Protein AF-A0A524MJZ7-F1 (afdb_monomer_lite)

Foldseek 3Di:
DDDDDDDDDDDDPDDDDDDDDPVVVVVVVVVVVVVVVVVVVVVVVVVVVVVVVVVVVVVVVVVVVVVVVVVVLLVQFCALVQDPVQAQPKAWAAQPVDVVRIDIDGRGQKDKAQAAQQDPVVRDRPGHIDIDGDHDDQPDNDHDWDFPDDDPDPPDDGHTPDPPSDDPPDDDTDDDDD

Structure (mmCIF, N/CA/C/O backbone):
data_AF-A0A524MJZ7-F1
#
_entry.id   AF-A0A524MJZ7-F1
#
loop_
_atom_site.group_PDB
_atom_site.id
_atom_site.type_symbol
_atom_site.label_atom_id
_atom_site.label_alt_id
_atom_site.label_comp_id
_atom_site.label_asym_id
_atom_site.label_entity_id
_atom_site.label_seq_id
_atom_site.pdbx_PDB_ins_code
_atom_site.Cartn_x
_atom_site.Cartn_y
_atom_site.Cartn_z
_atom_site.occupancy
_atom_site.B_iso_or_equiv
_atom_site.auth_seq_id
_atom_site.auth_comp_id
_atom_site.auth_asym_id
_atom_site.auth_atom_id
_atom_site.pdbx_PDB_model_num
ATOM 1 N N . MET A 1 1 ? -96.625 -24.015 76.157 1.00 43.28 1 MET A N 1
ATOM 2 C CA . MET A 1 1 ? -95.357 -24.721 75.877 1.00 43.28 1 MET A CA 1
ATOM 3 C C . MET A 1 1 ? -94.763 -24.048 74.651 1.00 43.28 1 MET A C 1
ATOM 5 O O . MET A 1 1 ? -95.317 -24.187 73.576 1.00 43.28 1 MET A O 1
ATOM 9 N N . ASP A 1 2 ? -93.971 -23.000 74.844 1.00 47.78 2 ASP A N 1
ATOM 10 C CA . ASP A 1 2 ? -92.524 -23.078 75.115 1.00 47.78 2 ASP A CA 1
ATOM 11 C C . ASP A 1 2 ? -91.737 -23.448 73.842 1.00 47.78 2 ASP A C 1
ATOM 13 O O . ASP A 1 2 ? -91.741 -24.605 73.430 1.00 47.78 2 ASP A O 1
ATOM 17 N N . LYS A 1 3 ? -91.114 -22.456 73.188 1.00 46.16 3 LYS A N 1
ATOM 18 C CA . LYS A 1 3 ? -89.655 -22.221 73.223 1.00 46.16 3 LYS A CA 1
ATOM 19 C C . LYS A 1 3 ? -89.251 -21.123 72.235 1.00 46.16 3 LYS A C 1
ATOM 21 O O . LYS A 1 3 ? -89.268 -21.292 71.020 1.00 46.16 3 LYS A O 1
ATOM 26 N N . THR A 1 4 ? -88.840 -19.996 72.802 1.00 58.41 4 THR A N 1
ATOM 27 C CA . THR A 1 4 ? -87.949 -18.996 72.207 1.00 58.41 4 THR A CA 1
ATOM 28 C C . THR A 1 4 ? -86.598 -19.627 71.867 1.00 58.41 4 THR A C 1
ATOM 30 O O . THR A 1 4 ? -85.962 -20.189 72.754 1.00 58.41 4 THR A O 1
ATOM 33 N N . ASN A 1 5 ? -86.124 -19.479 70.628 1.00 57.47 5 ASN A N 1
ATOM 34 C CA . ASN A 1 5 ? -84.718 -19.702 70.284 1.00 57.47 5 ASN A CA 1
ATOM 35 C C . ASN A 1 5 ? -84.152 -18.449 69.610 1.00 57.47 5 ASN A C 1
ATOM 37 O O . ASN A 1 5 ? -84.301 -18.209 68.414 1.00 57.47 5 ASN A O 1
ATOM 41 N N . THR A 1 6 ? -83.521 -17.636 70.446 1.00 60.62 6 THR A N 1
ATOM 42 C CA . THR A 1 6 ? -82.678 -16.494 70.118 1.00 60.62 6 THR A CA 1
ATOM 43 C C . THR A 1 6 ? -81.421 -16.979 69.394 1.00 60.62 6 THR A C 1
ATOM 45 O O . THR A 1 6 ? -80.529 -17.570 70.000 1.00 60.62 6 THR A O 1
ATOM 48 N N . MET A 1 7 ? -81.323 -16.720 68.089 1.00 57.34 7 MET A N 1
ATOM 49 C CA . MET A 1 7 ? -80.076 -16.908 67.347 1.00 57.34 7 MET A CA 1
ATOM 50 C C . MET A 1 7 ? -79.108 -15.768 67.685 1.00 57.34 7 MET A C 1
ATOM 52 O O . MET A 1 7 ? -79.326 -14.612 67.329 1.00 57.34 7 MET A O 1
ATOM 56 N N . MET A 1 8 ? -78.034 -16.096 68.399 1.00 62.12 8 MET A N 1
ATOM 57 C CA . MET A 1 8 ? -76.953 -15.175 68.740 1.00 62.12 8 MET A CA 1
ATOM 58 C C . MET A 1 8 ? -76.048 -14.988 67.511 1.00 62.12 8 MET A C 1
ATOM 60 O O . MET A 1 8 ? -75.307 -15.890 67.124 1.00 62.12 8 MET A O 1
ATOM 64 N N . ALA A 1 9 ? -76.128 -13.822 66.867 1.00 62.47 9 ALA A N 1
ATOM 65 C CA . ALA A 1 9 ? -75.295 -13.479 65.717 1.00 62.47 9 ALA A CA 1
ATOM 66 C C . ALA A 1 9 ? -73.824 -13.299 66.139 1.00 62.47 9 ALA A C 1
ATOM 68 O O . ALA A 1 9 ? -73.469 -12.357 66.853 1.00 62.47 9 ALA A O 1
ATOM 69 N N . LYS A 1 10 ? -72.949 -14.197 65.676 1.00 64.75 10 LYS A N 1
ATOM 70 C CA . LYS A 1 10 ? -71.494 -14.116 65.857 1.00 64.75 10 LYS A CA 1
ATOM 71 C C . LYS A 1 10 ? -70.937 -12.976 64.990 1.00 64.75 10 LYS A C 1
ATOM 73 O O . LYS A 1 10 ? -70.779 -13.133 63.784 1.00 64.75 10 LYS A O 1
ATOM 78 N N . ARG A 1 11 ? -70.650 -11.816 65.591 1.00 65.06 11 ARG A N 1
ATOM 79 C CA . ARG A 1 11 ? -69.932 -10.713 64.922 1.00 65.06 11 ARG A CA 1
ATOM 80 C C . ARG A 1 11 ? -68.472 -11.118 64.712 1.00 65.06 11 ARG A C 1
ATOM 82 O O . ARG A 1 11 ? -67.739 -11.276 65.684 1.00 65.06 11 ARG A O 1
ATOM 89 N N . ASN A 1 12 ? -68.049 -11.257 63.457 1.00 67.81 12 ASN A N 1
ATOM 90 C CA . ASN A 1 12 ? -66.626 -11.298 63.118 1.00 67.81 12 ASN A CA 1
ATOM 91 C C . ASN A 1 12 ? -65.997 -9.943 63.488 1.00 67.81 12 ASN A C 1
ATOM 93 O O . ASN A 1 12 ? -66.544 -8.908 63.092 1.00 67.81 12 ASN A O 1
ATOM 97 N N . PRO A 1 13 ? -64.876 -9.902 64.229 1.00 64.69 13 PRO A N 1
ATOM 98 C CA . PRO A 1 13 ? -64.152 -8.657 64.415 1.00 64.69 13 PRO A CA 1
ATOM 99 C C . PRO A 1 13 ? -63.622 -8.202 63.051 1.00 64.69 13 PRO A C 1
ATOM 101 O O . PRO A 1 13 ? -62.929 -8.946 62.358 1.00 64.69 13 PRO A O 1
ATOM 104 N N . LEU A 1 14 ? -63.985 -6.984 62.651 1.00 67.25 14 LEU A N 1
ATOM 105 C CA . LEU A 1 14 ? -63.385 -6.315 61.504 1.00 67.25 14 LEU A CA 1
ATOM 106 C C . LEU A 1 14 ? -61.890 -6.158 61.800 1.00 67.25 14 LEU A C 1
ATOM 108 O O . LEU A 1 14 ? -61.516 -5.474 62.754 1.00 67.25 14 LEU A O 1
ATOM 112 N N . SER A 1 15 ? -61.051 -6.829 61.012 1.00 69.56 15 SER A N 1
ATOM 113 C CA . SER A 1 15 ? -59.600 -6.662 61.055 1.00 69.56 15 SER A CA 1
ATOM 114 C C . SER A 1 15 ? -59.268 -5.176 60.891 1.00 69.56 15 SER A C 1
ATOM 116 O O . SER A 1 15 ? -59.622 -4.565 59.881 1.00 69.56 15 SER A O 1
ATOM 118 N N . ARG A 1 16 ? -58.632 -4.566 61.900 1.00 66.44 16 ARG A N 1
ATOM 119 C CA . ARG A 1 16 ? -58.057 -3.225 61.761 1.00 66.44 16 ARG A CA 1
ATOM 120 C C . ARG A 1 16 ? -56.873 -3.341 60.809 1.00 66.44 16 ARG A C 1
ATOM 122 O O . ARG A 1 16 ? -55.866 -3.946 61.161 1.00 66.44 16 ARG A O 1
ATOM 129 N N . SER A 1 17 ? -56.989 -2.743 59.629 1.00 70.69 17 SER A N 1
ATOM 130 C CA . SER A 1 17 ? -55.848 -2.579 58.734 1.00 70.69 17 SER A CA 1
ATOM 131 C C . SER A 1 17 ? -54.844 -1.644 59.407 1.00 70.69 17 SER A C 1
ATOM 133 O O . SER A 1 17 ? -55.129 -0.461 59.593 1.00 70.69 17 SER A O 1
ATOM 135 N N . ALA A 1 18 ? -53.690 -2.169 59.812 1.00 72.50 18 ALA A N 1
ATOM 136 C CA . ALA A 1 18 ? -52.547 -1.335 60.153 1.00 72.50 18 ALA A CA 1
ATOM 137 C C . ALA A 1 18 ? -51.999 -0.757 58.839 1.00 72.50 18 ALA A C 1
ATOM 139 O O . ALA A 1 18 ? -51.665 -1.508 57.926 1.00 72.50 18 ALA A O 1
ATOM 140 N N . GLY A 1 19 ? -52.008 0.570 58.701 1.00 76.12 19 GLY A N 1
ATOM 141 C CA . GLY A 1 19 ? -51.330 1.249 57.597 1.00 76.12 19 GLY A CA 1
ATOM 142 C C . GLY A 1 19 ? -49.814 1.240 57.804 1.00 76.12 19 GLY A C 1
ATOM 143 O O . GLY A 1 19 ? -49.347 1.074 58.929 1.00 76.12 19 GLY A O 1
ATOM 144 N N . PHE A 1 20 ? -49.055 1.436 56.728 1.00 78.69 20 PHE A N 1
ATOM 145 C CA . PHE A 1 20 ? -47.602 1.594 56.806 1.00 78.69 20 PHE A CA 1
ATOM 146 C C . PHE A 1 20 ? -47.228 2.944 57.418 1.00 78.69 20 PHE A C 1
ATOM 148 O O . PHE A 1 20 ? -47.887 3.960 57.170 1.00 78.69 20 PHE A O 1
ATOM 155 N N . SER A 1 21 ? -46.151 2.965 58.201 1.00 87.81 21 SER A N 1
ATOM 156 C CA . SER A 1 21 ? -45.590 4.215 58.710 1.00 87.81 21 SER A CA 1
ATOM 157 C C . SER A 1 21 ? -44.916 5.006 57.580 1.00 87.81 21 SER A C 1
ATOM 159 O O . SER A 1 21 ? -44.337 4.426 56.662 1.00 87.81 21 SER A O 1
ATOM 161 N N . LEU A 1 22 ? -44.932 6.343 57.654 1.00 89.88 22 LEU A N 1
ATOM 162 C CA . LEU A 1 22 ? -44.266 7.214 56.672 1.00 89.88 22 LEU A CA 1
ATOM 163 C C . LEU A 1 22 ? -42.773 6.867 56.534 1.00 89.88 22 LEU A C 1
ATOM 165 O O . LEU A 1 22 ? -42.235 6.882 55.429 1.00 89.88 22 LEU A O 1
ATOM 169 N N . ILE A 1 23 ? -42.128 6.468 57.636 1.00 91.81 23 ILE A N 1
ATOM 170 C CA . ILE A 1 23 ? -40.724 6.039 57.633 1.00 91.81 23 ILE A CA 1
ATOM 171 C C . ILE A 1 23 ? -40.501 4.736 56.853 1.00 91.81 23 ILE A C 1
ATOM 173 O O . ILE A 1 23 ? -39.503 4.628 56.147 1.00 91.81 23 ILE A O 1
ATOM 177 N N . GLU A 1 24 ? -41.426 3.770 56.913 1.00 91.12 24 GLU A N 1
ATOM 178 C CA . GLU A 1 24 ? -41.311 2.519 56.149 1.00 91.12 24 GLU A CA 1
ATOM 179 C C . GLU A 1 24 ? -41.382 2.787 54.647 1.00 91.12 24 GLU A C 1
ATOM 181 O O . GLU A 1 24 ? -40.597 2.221 53.886 1.00 91.12 24 GLU A O 1
ATOM 186 N N . LEU A 1 25 ? -42.258 3.703 54.216 1.00 91.19 25 LEU A N 1
ATOM 187 C CA . LEU A 1 25 ? -42.313 4.112 52.813 1.00 91.19 25 LEU A CA 1
ATOM 188 C C . LEU A 1 25 ? -41.048 4.849 52.372 1.00 91.19 25 LEU A C 1
ATOM 190 O O . LEU A 1 25 ? -40.541 4.575 51.286 1.00 91.19 25 LEU A O 1
ATOM 194 N N . MET A 1 26 ? -40.509 5.748 53.200 1.00 92.88 26 MET A N 1
ATOM 195 C CA . MET A 1 26 ? -39.268 6.454 52.863 1.00 92.88 26 MET A CA 1
ATOM 196 C C . MET A 1 26 ? -38.091 5.483 52.713 1.00 92.88 26 MET A C 1
ATOM 198 O O . MET A 1 26 ? -37.352 5.571 51.733 1.00 92.88 26 MET A O 1
ATOM 202 N N . VAL A 1 27 ? -37.949 4.521 53.630 1.00 95.00 27 VAL A N 1
ATOM 203 C CA . VAL A 1 27 ? -36.895 3.497 53.555 1.00 95.00 27 VAL A CA 1
ATOM 204 C C . VAL A 1 27 ? -37.096 2.591 52.335 1.00 95.00 27 VAL A C 1
ATOM 206 O O . VAL A 1 27 ? -36.137 2.335 51.609 1.00 95.00 27 VAL A O 1
ATOM 209 N N . GLY A 1 28 ? -38.332 2.167 52.048 1.00 95.19 28 GLY A N 1
ATOM 210 C CA . GLY A 1 28 ? -38.646 1.336 50.882 1.00 95.19 28 GLY A CA 1
ATOM 211 C C . GLY A 1 28 ? -38.307 2.010 49.548 1.00 95.19 28 GLY A C 1
ATOM 212 O O . GLY A 1 28 ? -37.686 1.390 48.684 1.00 95.19 28 GLY A O 1
ATOM 213 N N . VAL A 1 29 ? -38.642 3.296 49.395 1.00 95.06 29 VAL A N 1
ATOM 214 C CA . VAL A 1 29 ? -38.321 4.071 48.184 1.00 95.06 29 VAL A CA 1
ATOM 215 C C . VAL A 1 29 ? -36.812 4.264 48.031 1.00 95.06 29 VAL A C 1
ATOM 217 O O . VAL A 1 29 ? -36.290 4.090 46.932 1.00 95.06 29 VAL A O 1
ATOM 220 N N . ILE A 1 30 ? -36.091 4.565 49.116 1.00 96.81 30 ILE A N 1
ATOM 221 C CA . ILE A 1 30 ? -34.630 4.723 49.072 1.00 96.81 30 ILE A CA 1
ATOM 222 C C . ILE A 1 30 ? -33.959 3.421 48.620 1.00 96.81 30 ILE A C 1
ATOM 224 O O . ILE A 1 30 ? -33.117 3.450 47.723 1.00 96.81 30 ILE A O 1
ATOM 228 N N . ILE A 1 31 ? -34.357 2.276 49.185 1.00 96.31 31 ILE A N 1
ATOM 229 C CA . ILE A 1 31 ? -33.801 0.971 48.800 1.00 96.31 31 ILE A CA 1
ATOM 230 C C . ILE A 1 31 ? -34.120 0.658 47.331 1.00 96.31 31 ILE A C 1
ATOM 232 O O . ILE A 1 31 ? -33.238 0.203 46.603 1.00 96.31 31 ILE A O 1
ATOM 236 N N . ALA A 1 32 ? -35.340 0.951 46.865 1.00 96.56 32 ALA A N 1
ATOM 237 C CA . ALA A 1 32 ? -35.722 0.753 45.467 1.00 96.56 32 ALA A CA 1
ATOM 238 C C . ALA A 1 32 ? -34.891 1.619 44.501 1.00 96.56 32 ALA A C 1
ATOM 240 O O . ALA A 1 32 ? -34.427 1.123 43.473 1.00 96.56 32 ALA A O 1
ATOM 241 N N . ILE A 1 33 ? -34.646 2.890 44.844 1.00 96.31 33 ILE A N 1
ATOM 242 C CA . ILE A 1 33 ? -33.823 3.796 44.031 1.00 96.31 33 ILE A CA 1
ATOM 243 C C . ILE A 1 33 ? -32.374 3.306 43.989 1.00 96.31 33 ILE A C 1
ATOM 245 O O . ILE A 1 33 ? -31.813 3.190 42.899 1.00 96.31 33 ILE A O 1
ATOM 249 N N . ILE A 1 34 ? -31.786 2.949 45.136 1.00 97.31 34 ILE A N 1
ATOM 250 C CA . ILE A 1 34 ? -30.422 2.401 45.191 1.00 97.31 34 ILE A CA 1
ATOM 251 C C . ILE A 1 34 ? -30.327 1.132 44.335 1.00 97.31 34 ILE A C 1
ATOM 253 O O . ILE A 1 34 ? -29.412 1.014 43.522 1.00 97.31 34 ILE A O 1
ATOM 257 N N . GLY A 1 35 ? -31.301 0.225 44.450 1.00 97.50 35 GLY A N 1
ATOM 258 C CA . GLY A 1 35 ? -31.368 -0.986 43.633 1.00 97.50 35 GLY A CA 1
ATOM 259 C C . GLY A 1 35 ? -31.404 -0.683 42.134 1.00 97.50 35 GLY A C 1
ATOM 260 O O . GLY A 1 35 ? -30.629 -1.259 41.372 1.00 97.50 35 GLY A O 1
ATOM 261 N N . SER A 1 36 ? -32.240 0.270 41.709 1.00 96.06 36 SER A N 1
ATOM 262 C CA . SER A 1 36 ? -32.316 0.674 40.299 1.00 96.06 36 SER A CA 1
ATOM 263 C C . SER A 1 36 ? -30.996 1.255 39.780 1.00 96.06 36 SER A C 1
ATOM 265 O O . SER A 1 36 ? -30.559 0.892 38.689 1.00 96.06 36 SER A O 1
ATOM 267 N N . ILE A 1 37 ? -30.312 2.085 40.577 1.00 96.94 37 ILE A N 1
ATOM 268 C CA . ILE A 1 37 ? -29.021 2.682 40.211 1.00 96.94 37 ILE A CA 1
ATOM 269 C C . ILE A 1 37 ? -27.974 1.591 40.002 1.00 96.94 37 ILE A C 1
ATOM 271 O O . ILE A 1 37 ? -27.275 1.610 38.992 1.00 96.94 37 ILE A O 1
ATOM 275 N N . VAL A 1 38 ? -27.884 0.625 40.919 1.00 97.44 38 VAL A N 1
ATOM 276 C CA . VAL A 1 38 ? -26.922 -0.481 40.808 1.00 97.44 38 VAL A CA 1
ATOM 277 C C . VAL A 1 38 ? -27.171 -1.296 39.535 1.00 97.44 38 VAL A C 1
ATOM 279 O O . VAL A 1 38 ? -26.223 -1.605 38.814 1.00 97.44 38 VAL A O 1
ATOM 282 N N . ILE A 1 39 ? -28.432 -1.586 39.199 1.00 96.50 39 ILE A N 1
ATOM 283 C CA . ILE A 1 39 ? -28.779 -2.300 37.959 1.00 96.50 39 ILE A CA 1
ATOM 284 C C . ILE A 1 39 ? -28.341 -1.499 36.725 1.00 96.50 39 ILE A C 1
ATOM 286 O O . ILE A 1 39 ? -27.685 -2.048 35.837 1.00 96.50 39 ILE A O 1
ATOM 290 N N . PHE A 1 40 ? -28.650 -0.200 36.671 1.00 96.88 40 PHE A N 1
ATOM 291 C CA . PHE A 1 40 ? -28.251 0.650 35.545 1.00 96.88 40 PHE A CA 1
ATOM 292 C C . PHE A 1 40 ? -26.734 0.805 35.423 1.00 96.88 40 PHE A C 1
ATOM 294 O O . PHE A 1 40 ? -26.227 0.868 34.305 1.00 96.88 40 PHE A O 1
ATOM 301 N N . GLN A 1 41 ? -25.997 0.817 36.535 1.00 95.56 41 GLN A N 1
ATOM 302 C CA . GLN A 1 41 ? -24.533 0.829 36.508 1.00 95.56 41 GLN A CA 1
ATOM 303 C C . GLN A 1 41 ? -23.975 -0.440 35.862 1.00 95.56 41 GLN A C 1
ATOM 305 O O . GLN A 1 41 ? -23.136 -0.347 34.969 1.00 95.56 41 GLN A O 1
ATOM 310 N N . VAL A 1 42 ? -24.466 -1.617 36.259 1.00 96.88 42 VAL A N 1
ATOM 311 C CA . VAL A 1 42 ? -24.036 -2.890 35.657 1.00 96.88 42 VAL A CA 1
ATOM 312 C C . VAL A 1 42 ? -24.377 -2.928 34.168 1.00 96.88 42 VAL A C 1
ATOM 314 O O . VAL A 1 42 ? -23.537 -3.325 33.361 1.00 96.88 42 VAL A O 1
ATOM 317 N N . PHE A 1 43 ? -25.568 -2.461 33.785 1.00 97.06 43 PHE A N 1
ATOM 318 C CA . PHE A 1 43 ? -25.962 -2.374 32.379 1.00 97.06 43 PHE A CA 1
ATOM 319 C C . PHE A 1 43 ? -25.051 -1.431 31.581 1.00 97.06 43 PHE A C 1
ATOM 321 O O . PHE A 1 43 ? -24.568 -1.805 30.515 1.00 97.06 43 PHE A O 1
ATOM 328 N N . ALA A 1 44 ? -24.751 -0.243 32.113 1.00 96.94 44 ALA A N 1
ATOM 329 C CA . ALA A 1 44 ? -23.858 0.716 31.468 1.00 96.94 44 ALA A CA 1
ATOM 330 C C . ALA A 1 44 ? -22.439 0.153 31.287 1.00 96.94 44 ALA A C 1
ATOM 332 O O . ALA A 1 44 ? -21.830 0.330 30.233 1.00 96.94 44 ALA A O 1
ATOM 333 N N . VAL A 1 45 ? -21.925 -0.565 32.290 1.00 97.00 45 VAL A N 1
ATOM 334 C CA . VAL A 1 45 ? -20.627 -1.247 32.213 1.00 97.00 45 VAL A CA 1
ATOM 335 C C . VAL A 1 45 ? -20.653 -2.361 31.162 1.00 97.00 45 VAL A C 1
ATOM 337 O O . VAL A 1 45 ? -19.740 -2.443 30.342 1.00 97.00 45 VAL A O 1
ATOM 340 N N . SER A 1 46 ? -21.709 -3.179 31.135 1.00 95.75 46 SER A N 1
ATOM 341 C CA . SER A 1 46 ? -21.889 -4.239 30.134 1.00 95.75 46 SER A CA 1
ATOM 342 C C . SER A 1 46 ? -21.946 -3.683 28.712 1.00 95.75 46 SER A C 1
ATOM 344 O O . SER A 1 46 ? -21.305 -4.224 27.814 1.00 95.75 46 SER A O 1
ATOM 346 N N . GLU A 1 47 ? -22.677 -2.590 28.501 1.00 96.44 47 GLU A N 1
ATOM 347 C CA . GLU A 1 47 ? -22.769 -1.934 27.197 1.00 96.44 47 GLU A CA 1
ATOM 348 C C . GLU A 1 47 ? -21.428 -1.321 26.783 1.00 96.44 47 GLU A C 1
ATOM 350 O O . GLU A 1 47 ? -21.031 -1.413 25.624 1.00 96.44 47 GLU A O 1
ATOM 355 N N . ASN A 1 48 ? -20.676 -0.758 27.732 1.00 95.31 48 ASN A N 1
ATOM 356 C CA . ASN A 1 48 ? -19.336 -0.258 27.454 1.00 95.31 48 ASN A CA 1
ATOM 357 C C . ASN A 1 48 ? -18.389 -1.385 27.007 1.00 95.31 48 ASN A C 1
ATOM 359 O O . ASN A 1 48 ? -17.703 -1.235 25.998 1.00 95.31 48 ASN A O 1
ATOM 363 N N . TYR A 1 49 ? -18.399 -2.534 27.694 1.00 94.75 49 TYR A N 1
ATOM 364 C CA . TYR A 1 49 ? -17.627 -3.707 27.268 1.00 94.75 49 TYR A CA 1
ATOM 365 C C . TYR A 1 49 ? -18.058 -4.217 25.892 1.00 94.75 49 TYR A C 1
ATOM 367 O O . TYR A 1 49 ? -17.199 -4.520 25.063 1.00 94.75 49 TYR A O 1
ATOM 375 N N . ASN A 1 50 ? -19.364 -4.267 25.625 1.00 96.50 50 ASN A N 1
ATOM 376 C CA . ASN A 1 50 ? -19.894 -4.688 24.333 1.00 96.50 50 ASN A CA 1
ATOM 377 C C . ASN A 1 50 ? -19.417 -3.758 23.204 1.00 96.50 50 ASN A C 1
ATOM 379 O O . ASN A 1 50 ? -18.850 -4.221 22.218 1.00 96.50 50 ASN A O 1
ATOM 383 N N . ARG A 1 51 ? -19.535 -2.435 23.386 1.00 94.31 51 ARG A N 1
ATOM 384 C CA . ARG A 1 51 ? -19.067 -1.437 22.410 1.00 94.31 51 ARG A CA 1
ATOM 385 C C . ARG A 1 51 ? -17.566 -1.519 22.163 1.00 94.31 51 ARG A C 1
ATOM 387 O O . ARG A 1 51 ? -17.149 -1.457 21.012 1.00 94.31 51 ARG A O 1
ATOM 394 N N . THR A 1 52 ? -16.752 -1.673 23.208 1.00 95.38 52 THR A N 1
ATOM 395 C CA . THR A 1 52 ? -15.299 -1.838 23.050 1.00 95.38 52 THR A CA 1
ATOM 396 C C . THR A 1 52 ? -14.953 -3.143 22.333 1.00 95.38 52 THR A C 1
ATOM 398 O O . THR A 1 52 ? -14.088 -3.137 21.461 1.00 95.38 52 THR A O 1
ATOM 401 N N . SER A 1 53 ? -15.638 -4.245 22.649 1.00 94.69 53 SER A N 1
ATOM 402 C CA . SER A 1 53 ? -15.419 -5.536 21.988 1.00 94.69 53 SER A CA 1
ATOM 403 C C . SER A 1 53 ? -15.790 -5.490 20.506 1.00 94.69 53 SER A C 1
ATOM 405 O O . SER A 1 53 ? -15.020 -5.959 19.671 1.00 94.69 53 SER A O 1
ATOM 407 N N . VAL A 1 54 ? -16.942 -4.902 20.169 1.00 96.31 54 VAL A N 1
ATOM 408 C CA . VAL A 1 54 ? -17.385 -4.735 18.776 1.00 96.31 54 VAL A CA 1
ATOM 409 C C . VAL A 1 54 ? -16.432 -3.811 18.022 1.00 96.31 54 VAL A C 1
ATOM 411 O O . VAL A 1 54 ? -15.918 -4.206 16.984 1.00 96.31 54 VAL A O 1
ATOM 414 N N . ALA A 1 55 ? -16.082 -2.649 18.585 1.00 95.62 55 ALA A N 1
ATOM 415 C CA . ALA A 1 55 ? -15.118 -1.738 17.965 1.00 95.62 55 ALA A CA 1
ATOM 416 C C . ALA A 1 55 ? -13.743 -2.398 17.745 1.00 95.62 55 ALA A C 1
ATOM 418 O O . ALA A 1 55 ? -13.106 -2.185 16.715 1.00 95.62 55 ALA A O 1
ATOM 419 N N . GLY A 1 56 ? -13.291 -3.231 18.688 1.00 95.31 56 GLY A N 1
ATOM 420 C CA . GLY A 1 56 ? -12.064 -4.014 18.545 1.00 95.31 56 GLY A CA 1
ATOM 421 C C . GLY A 1 56 ? -12.155 -5.087 17.456 1.00 95.31 56 GLY A C 1
ATOM 422 O O . GLY A 1 56 ? -11.170 -5.325 16.755 1.00 95.31 56 GLY A O 1
ATOM 423 N N . SER A 1 57 ? -13.318 -5.721 17.289 1.00 95.88 57 SER A N 1
ATOM 424 C CA . SER A 1 57 ? -13.582 -6.667 16.197 1.00 95.88 57 SER A CA 1
ATOM 425 C C . SER A 1 57 ? -13.593 -5.963 14.838 1.00 95.88 57 SER A C 1
ATOM 427 O O . SER A 1 57 ? -12.921 -6.411 13.911 1.00 95.88 57 SER A O 1
ATOM 429 N N . ASP A 1 58 ? -14.284 -4.829 14.730 1.00 96.00 58 ASP A N 1
ATOM 430 C CA . ASP A 1 58 ? -14.375 -4.043 13.496 1.00 96.00 58 ASP A CA 1
ATOM 431 C C . ASP A 1 58 ? -13.001 -3.514 13.062 1.00 96.00 58 ASP A C 1
ATOM 433 O O . ASP A 1 58 ? -12.662 -3.543 11.875 1.00 96.00 58 ASP A O 1
ATOM 437 N N . ALA A 1 59 ? -12.175 -3.082 14.023 1.00 95.69 59 ALA A N 1
ATOM 438 C CA . ALA A 1 59 ? -10.801 -2.659 13.769 1.00 95.69 59 ALA A CA 1
ATOM 439 C C . ALA A 1 59 ? -9.939 -3.808 13.223 1.00 95.69 59 ALA A C 1
ATOM 441 O O . ALA A 1 59 ? -9.207 -3.620 12.252 1.00 95.69 59 ALA A O 1
ATOM 442 N N . GLN A 1 60 ? -10.052 -5.009 13.800 1.00 96.25 60 GLN A N 1
ATOM 443 C CA . GLN A 1 60 ? -9.334 -6.191 13.313 1.00 96.25 60 GLN A CA 1
ATOM 444 C C . GLN A 1 60 ? -9.800 -6.612 11.921 1.00 96.25 60 GLN A C 1
ATOM 446 O O . GLN A 1 60 ? -8.970 -6.897 11.061 1.00 96.25 60 GLN A O 1
ATOM 451 N N . GLN A 1 61 ? -11.110 -6.618 11.672 1.00 96.62 61 GLN A N 1
ATOM 452 C CA . GLN A 1 61 ? -11.657 -6.983 10.369 1.00 96.62 61 GLN A CA 1
ATOM 453 C C . GLN A 1 61 ? -11.245 -5.981 9.287 1.00 96.62 61 GLN A C 1
ATOM 455 O O . GLN A 1 61 ? -10.792 -6.380 8.215 1.00 96.62 61 GLN A O 1
ATOM 460 N N . SER A 1 62 ? -11.331 -4.683 9.581 1.00 96.31 62 SER A N 1
ATOM 461 C CA . SER A 1 62 ? -10.885 -3.628 8.666 1.00 96.31 62 SER A CA 1
ATOM 462 C C . SER A 1 62 ? -9.375 -3.701 8.420 1.00 96.31 62 SER A C 1
ATOM 464 O O . SER A 1 62 ? -8.931 -3.572 7.280 1.00 96.31 62 SER A O 1
ATOM 466 N N . GLY A 1 63 ? -8.588 -3.987 9.463 1.00 95.62 63 GLY A N 1
ATOM 467 C CA . GLY A 1 63 ? -7.148 -4.221 9.350 1.00 95.62 63 GLY A CA 1
ATOM 468 C C . GLY A 1 63 ? -6.817 -5.427 8.467 1.00 95.62 63 GLY A C 1
ATOM 469 O O . GLY A 1 63 ? -5.970 -5.324 7.582 1.00 95.62 63 GLY A O 1
ATOM 470 N N . ALA A 1 64 ? -7.529 -6.543 8.639 1.00 97.00 64 ALA A N 1
ATOM 471 C CA . ALA A 1 64 ? -7.362 -7.738 7.815 1.00 97.00 64 ALA A CA 1
ATOM 472 C C . ALA A 1 64 ? -7.715 -7.479 6.341 1.00 97.00 64 ALA A C 1
ATOM 474 O O . ALA A 1 64 ? -6.980 -7.903 5.452 1.00 97.00 64 ALA A O 1
ATOM 475 N N . MET A 1 65 ? -8.795 -6.739 6.068 1.00 97.12 65 MET A N 1
ATOM 476 C CA . MET A 1 65 ? -9.175 -6.350 4.703 1.00 97.12 65 MET A CA 1
ATOM 477 C C . MET A 1 65 ? -8.142 -5.415 4.055 1.00 97.12 65 MET A C 1
ATOM 479 O O . MET A 1 65 ? -7.832 -5.560 2.868 1.00 97.12 65 MET A O 1
ATOM 483 N N . GLY A 1 66 ? -7.578 -4.483 4.831 1.00 95.44 66 GLY A N 1
ATOM 484 C CA . GLY A 1 66 ? -6.487 -3.619 4.382 1.00 95.44 66 GLY A CA 1
ATOM 485 C C . GLY A 1 66 ? -5.241 -4.422 4.010 1.00 95.44 66 GLY A C 1
ATOM 486 O O . GLY A 1 66 ? -4.722 -4.281 2.904 1.00 95.44 66 GLY A O 1
ATOM 487 N N . LEU A 1 67 ? -4.813 -5.332 4.889 1.00 95.44 67 LEU A N 1
ATOM 488 C CA . LEU A 1 67 ? -3.668 -6.213 4.642 1.00 95.44 67 LEU A CA 1
ATOM 489 C C . LEU A 1 67 ? -3.885 -7.135 3.442 1.00 95.44 67 LEU A C 1
ATOM 491 O O . LEU A 1 67 ? -2.974 -7.297 2.637 1.00 95.44 67 LEU A O 1
ATOM 495 N N . TYR A 1 68 ? -5.085 -7.692 3.281 1.00 96.88 68 TYR A N 1
ATOM 496 C CA . TYR A 1 68 ? -5.414 -8.529 2.128 1.00 96.88 68 TYR A CA 1
ATOM 497 C C . TYR A 1 68 ? -5.289 -7.765 0.804 1.00 96.88 68 TYR A C 1
ATOM 499 O O . TYR A 1 68 ? -4.792 -8.304 -0.184 1.00 96.88 68 TYR A O 1
ATOM 507 N N . SER A 1 69 ? -5.711 -6.499 0.785 1.00 94.50 69 SER A N 1
ATOM 508 C CA . SER A 1 69 ? -5.590 -5.647 -0.402 1.00 94.50 69 SER A CA 1
ATOM 509 C C . SER A 1 69 ? -4.120 -5.381 -0.737 1.00 94.50 69 SER A C 1
ATOM 511 O O . SER A 1 69 ? -3.707 -5.567 -1.878 1.00 94.50 69 SER A O 1
ATOM 513 N N . ILE A 1 70 ? -3.308 -5.062 0.277 1.00 94.50 70 ILE A N 1
ATOM 514 C CA . ILE A 1 70 ? -1.858 -4.883 0.119 1.00 94.50 70 ILE A CA 1
ATOM 515 C C . ILE A 1 70 ? -1.199 -6.174 -0.384 1.00 94.50 70 ILE A C 1
ATOM 517 O O . ILE A 1 70 ? -0.417 -6.136 -1.329 1.00 94.50 70 ILE A O 1
ATOM 521 N N . GLU A 1 71 ? -1.519 -7.327 0.207 1.00 95.38 71 GLU A N 1
ATOM 522 C CA . GLU A 1 71 ? -0.973 -8.622 -0.209 1.00 95.38 71 GLU A CA 1
ATOM 523 C C . GLU A 1 71 ? -1.322 -8.934 -1.669 1.00 95.38 71 GLU A C 1
ATOM 525 O O . GLU A 1 71 ? -0.469 -9.387 -2.435 1.00 95.38 71 GLU A O 1
ATOM 530 N N . ARG A 1 72 ? -2.572 -8.678 -2.066 1.00 93.94 72 ARG A N 1
ATOM 531 C CA . ARG A 1 72 ? -3.038 -8.889 -3.437 1.00 93.94 72 ARG A CA 1
ATOM 532 C C . ARG A 1 72 ? -2.218 -8.079 -4.438 1.00 93.94 72 ARG A C 1
ATOM 534 O O . ARG A 1 72 ? -1.822 -8.640 -5.459 1.00 93.94 72 ARG A O 1
ATOM 541 N N . ASP A 1 73 ? -1.956 -6.811 -4.147 1.00 92.69 73 ASP A N 1
ATOM 542 C CA . ASP A 1 73 ? -1.188 -5.953 -5.047 1.00 92.69 73 ASP A CA 1
ATOM 543 C C . ASP A 1 73 ? 0.296 -6.361 -5.048 1.00 92.69 73 ASP A C 1
ATOM 545 O O . ASP A 1 73 ? 0.901 -6.524 -6.112 1.00 92.69 73 ASP A O 1
ATOM 549 N N . LEU A 1 74 ? 0.864 -6.656 -3.873 1.00 95.06 74 LEU A N 1
ATOM 550 C CA . LEU A 1 74 ? 2.253 -7.108 -3.729 1.00 95.06 74 LEU A CA 1
ATOM 551 C C . LEU A 1 74 ? 2.540 -8.431 -4.446 1.00 95.06 74 LEU A C 1
ATOM 553 O O . LEU A 1 74 ? 3.650 -8.625 -4.932 1.00 95.06 74 LEU A O 1
ATOM 557 N N . ARG A 1 75 ? 1.561 -9.334 -4.569 1.00 93.56 75 ARG A N 1
ATOM 558 C CA . ARG A 1 75 ? 1.724 -10.595 -5.319 1.00 93.56 75 ARG A CA 1
ATOM 559 C C . ARG A 1 75 ? 2.037 -10.383 -6.800 1.00 93.56 75 ARG A C 1
ATOM 561 O O . ARG A 1 75 ? 2.584 -11.286 -7.426 1.00 93.56 75 ARG A O 1
ATOM 568 N N . THR A 1 76 ? 1.682 -9.227 -7.358 1.00 91.81 76 THR A N 1
ATOM 569 C CA . THR A 1 76 ? 1.978 -8.872 -8.755 1.00 91.81 76 THR A CA 1
ATOM 570 C C . THR A 1 76 ? 3.274 -8.082 -8.914 1.00 91.81 76 THR A C 1
ATOM 572 O O . THR A 1 76 ? 3.728 -7.877 -10.039 1.00 91.81 76 THR A O 1
ATOM 575 N N . ALA A 1 77 ? 3.895 -7.666 -7.806 1.00 93.12 77 ALA A N 1
ATOM 576 C CA . ALA A 1 77 ? 5.113 -6.875 -7.822 1.00 93.12 77 ALA A CA 1
ATOM 577 C C . ALA A 1 77 ? 6.224 -7.579 -8.610 1.00 93.12 77 ALA A C 1
ATOM 579 O O . ALA A 1 77 ? 6.513 -8.759 -8.407 1.00 93.12 77 ALA A O 1
ATOM 580 N N . GLY A 1 78 ? 6.863 -6.840 -9.511 1.00 89.56 78 GLY A N 1
ATOM 581 C CA . GLY A 1 78 ? 7.957 -7.335 -10.338 1.00 89.56 78 GLY A CA 1
ATOM 582 C C . GLY A 1 78 ? 7.526 -8.233 -11.495 1.00 89.56 78 GLY A C 1
ATOM 583 O O . GLY A 1 78 ? 8.387 -8.663 -12.260 1.00 89.56 78 GLY A O 1
ATOM 584 N N . PHE A 1 79 ? 6.228 -8.496 -11.682 1.00 89.38 79 PHE A N 1
ATOM 585 C CA . PHE A 1 79 ? 5.762 -9.189 -12.881 1.00 89.38 79 PHE A CA 1
ATOM 586 C C . PHE A 1 79 ? 6.226 -8.427 -14.131 1.00 89.38 79 PHE A C 1
ATOM 588 O O . PHE A 1 79 ? 6.090 -7.210 -14.198 1.00 89.38 79 PHE A O 1
ATOM 595 N N . GLY A 1 80 ? 6.812 -9.120 -15.108 1.00 85.25 80 GLY A N 1
ATOM 596 C CA . GLY A 1 80 ? 7.364 -8.493 -16.317 1.00 85.25 80 GLY A CA 1
ATOM 597 C C . GLY A 1 80 ? 8.759 -7.868 -16.164 1.00 85.25 80 GLY A C 1
ATOM 598 O O . GLY A 1 80 ? 9.324 -7.435 -17.166 1.00 85.25 80 GLY A O 1
ATOM 599 N N . ILE A 1 81 ? 9.353 -7.854 -14.964 1.00 86.00 81 ILE A N 1
ATOM 600 C CA . ILE A 1 81 ? 10.764 -7.493 -14.767 1.00 86.00 81 ILE A CA 1
ATOM 601 C C . ILE A 1 81 ? 11.597 -8.774 -14.850 1.00 86.00 81 ILE A C 1
ATOM 603 O O . ILE A 1 81 ? 11.659 -9.554 -13.903 1.00 86.00 81 ILE A O 1
ATOM 607 N N . ASN A 1 82 ? 12.221 -9.002 -16.005 1.00 80.44 82 ASN A N 1
ATOM 608 C CA . ASN A 1 82 ? 12.862 -10.285 -16.323 1.00 80.44 82 ASN A CA 1
ATOM 609 C C . ASN A 1 82 ? 14.396 -10.269 -16.213 1.00 80.44 82 ASN A C 1
ATOM 611 O O . ASN A 1 82 ? 15.029 -11.290 -16.474 1.00 80.44 82 ASN A O 1
ATOM 615 N N . ASP A 1 83 ? 14.993 -9.140 -15.821 1.00 83.44 83 ASP A N 1
ATOM 616 C CA . ASP A 1 83 ? 16.437 -9.002 -15.626 1.00 83.44 83 ASP A CA 1
ATOM 617 C C . ASP A 1 83 ? 16.740 -8.409 -14.248 1.00 83.44 83 ASP A C 1
ATOM 619 O O . ASP A 1 83 ? 16.433 -7.251 -13.962 1.00 83.44 83 ASP A O 1
ATOM 623 N N . THR A 1 84 ? 17.329 -9.223 -13.372 1.00 85.44 84 THR A N 1
ATOM 624 C CA . THR A 1 84 ? 17.644 -8.816 -12.000 1.00 85.44 84 THR A CA 1
ATOM 625 C C . THR A 1 84 ? 18.882 -7.928 -11.911 1.00 85.44 84 THR A C 1
ATOM 627 O O . THR A 1 84 ? 19.108 -7.309 -10.875 1.00 85.44 84 THR A O 1
ATOM 630 N N . THR A 1 85 ? 19.695 -7.869 -12.969 1.00 87.25 85 THR A N 1
ATOM 631 C CA . THR A 1 85 ? 20.973 -7.138 -12.985 1.00 87.25 85 THR A CA 1
ATOM 632 C C . THR A 1 85 ? 20.765 -5.633 -12.858 1.00 87.25 85 THR A C 1
ATOM 634 O O . THR A 1 85 ? 21.588 -4.940 -12.270 1.00 87.25 85 THR A O 1
ATOM 637 N N . PHE A 1 86 ? 19.640 -5.136 -13.371 1.00 86.62 86 PHE A N 1
ATOM 638 C CA . PHE A 1 86 ? 19.309 -3.711 -13.407 1.00 86.62 86 PHE A CA 1
ATOM 639 C C . PHE A 1 86 ? 18.390 -3.273 -12.259 1.00 86.62 86 PHE A C 1
ATOM 641 O O . PHE A 1 86 ? 17.909 -2.137 -12.241 1.00 86.62 86 PHE A O 1
ATOM 648 N N . LEU A 1 87 ? 18.119 -4.157 -11.293 1.00 89.75 87 LEU A N 1
ATOM 649 C CA . LEU A 1 87 ? 17.308 -3.802 -10.134 1.00 89.75 87 LEU A CA 1
ATOM 650 C C . LEU A 1 87 ? 17.995 -2.712 -9.305 1.00 89.75 87 LEU A C 1
ATOM 652 O O . LEU A 1 87 ? 19.184 -2.782 -9.006 1.00 89.75 87 LEU A O 1
ATOM 656 N N . GLY A 1 88 ? 17.223 -1.699 -8.921 1.00 89.06 88 GLY A N 1
ATOM 657 C CA . GLY A 1 88 ? 17.701 -0.531 -8.183 1.00 89.06 88 GLY A CA 1
ATOM 658 C C . GLY A 1 88 ? 18.260 0.590 -9.063 1.00 89.06 88 GLY A C 1
ATOM 659 O O . GLY A 1 88 ? 18.387 1.715 -8.576 1.00 89.06 88 GLY A O 1
ATOM 660 N N . CYS A 1 89 ? 18.524 0.345 -10.352 1.00 90.75 89 CYS A N 1
ATOM 661 C CA . CYS A 1 89 ? 18.936 1.394 -11.283 1.00 90.75 89 CYS A CA 1
ATOM 662 C C . CYS A 1 89 ? 17.843 2.462 -11.435 1.00 90.75 89 CYS A C 1
ATOM 664 O O . CYS A 1 89 ? 16.645 2.179 -11.353 1.00 90.75 89 CYS A O 1
ATOM 666 N N . ASN A 1 90 ? 18.258 3.707 -11.667 1.00 91.56 90 ASN A N 1
ATOM 667 C CA . ASN A 1 90 ? 17.332 4.800 -11.931 1.00 91.56 90 ASN A CA 1
ATOM 668 C C . ASN A 1 90 ? 16.912 4.790 -13.407 1.00 91.56 90 ASN A C 1
ATOM 670 O O . ASN A 1 90 ? 17.750 4.965 -14.288 1.00 91.56 90 ASN A O 1
ATOM 674 N N . VAL A 1 91 ? 15.618 4.623 -13.662 1.00 91.06 91 VAL A N 1
ATOM 675 C CA . VAL A 1 91 ? 15.018 4.676 -14.996 1.00 91.06 91 VAL A CA 1
ATOM 676 C C . VAL A 1 91 ? 14.674 6.120 -15.322 1.00 91.06 91 VAL A C 1
ATOM 678 O O . VAL A 1 91 ? 14.011 6.803 -14.540 1.00 91.06 91 VAL A O 1
ATOM 681 N N . LEU A 1 92 ? 15.114 6.572 -16.492 1.00 91.06 92 LEU A N 1
ATOM 682 C CA . LEU A 1 92 ? 14.662 7.819 -17.096 1.00 91.06 92 LEU A CA 1
ATOM 683 C C . LEU A 1 92 ? 13.447 7.498 -17.962 1.00 91.06 92 LEU A C 1
ATOM 685 O O . LEU A 1 92 ? 13.538 6.680 -18.875 1.00 91.06 92 LEU A O 1
ATOM 689 N N . ALA A 1 93 ? 12.308 8.101 -17.645 1.00 90.31 93 ALA A N 1
ATOM 690 C CA . ALA A 1 93 ? 11.044 7.809 -18.293 1.00 90.31 93 ALA A CA 1
ATOM 691 C C . ALA A 1 93 ? 10.402 9.076 -18.848 1.00 90.31 93 ALA A C 1
ATOM 693 O O . ALA A 1 93 ? 10.486 10.154 -18.261 1.00 90.31 93 ALA A O 1
ATOM 694 N N . TYR A 1 94 ? 9.725 8.902 -19.976 1.00 89.06 94 TYR A N 1
ATOM 695 C CA . TYR A 1 94 ? 9.007 9.953 -20.674 1.00 89.06 94 TYR A CA 1
ATOM 696 C C . TYR A 1 94 ? 7.563 9.513 -20.903 1.00 89.06 94 TYR A C 1
ATOM 698 O O . TYR A 1 94 ? 7.307 8.391 -21.343 1.00 89.06 94 TYR A O 1
ATOM 706 N N . ASN A 1 95 ? 6.619 10.396 -20.596 1.00 88.81 95 ASN A N 1
ATOM 707 C CA . ASN A 1 95 ? 5.207 10.221 -20.907 1.00 88.81 95 ASN A CA 1
ATOM 708 C C . ASN A 1 95 ? 4.610 11.581 -21.290 1.00 88.81 95 ASN A C 1
ATOM 710 O O . ASN A 1 95 ? 4.533 12.486 -20.461 1.00 88.81 95 ASN A O 1
ATOM 714 N N . ASP A 1 96 ? 4.177 11.714 -22.540 1.00 88.56 96 ASP A N 1
ATOM 715 C CA . ASP A 1 96 ? 3.639 12.946 -23.126 1.00 88.56 96 ASP A CA 1
ATOM 716 C C . ASP A 1 96 ? 2.281 13.373 -22.538 1.00 88.56 96 ASP A C 1
ATOM 718 O O . ASP A 1 96 ? 1.903 14.540 -22.635 1.00 88.56 96 ASP A O 1
ATOM 722 N N . VAL A 1 97 ? 1.565 12.455 -21.885 1.00 90.06 97 VAL A N 1
ATOM 723 C CA . VAL A 1 97 ? 0.268 12.704 -21.232 1.00 90.06 97 VAL A CA 1
ATOM 724 C C . VAL A 1 97 ? 0.436 13.224 -19.796 1.00 90.06 97 VAL A C 1
ATOM 726 O O . VAL A 1 97 ? -0.519 13.718 -19.192 1.00 90.06 97 VAL A O 1
ATOM 729 N N . ARG A 1 98 ? 1.638 13.121 -19.212 1.00 86.44 98 ARG A N 1
ATOM 730 C CA . ARG A 1 98 ? 1.913 13.525 -17.826 1.00 86.44 98 ARG A CA 1
ATOM 731 C C . ARG A 1 98 ? 2.532 14.923 -17.757 1.00 86.44 98 ARG A C 1
ATOM 733 O O . ARG A 1 98 ? 3.302 15.321 -18.621 1.00 86.44 98 ARG A O 1
ATOM 740 N N . THR A 1 99 ? 2.267 15.633 -16.659 1.00 89.44 99 THR A N 1
ATOM 741 C CA . THR A 1 99 ? 2.997 16.854 -16.286 1.00 89.44 99 THR A CA 1
ATOM 742 C C . THR A 1 99 ? 3.676 16.651 -14.925 1.00 89.44 99 THR A C 1
ATOM 744 O O . THR A 1 99 ? 2.963 16.441 -13.938 1.00 89.44 99 THR A O 1
ATOM 747 N N . PRO A 1 100 ? 5.018 16.720 -14.823 1.0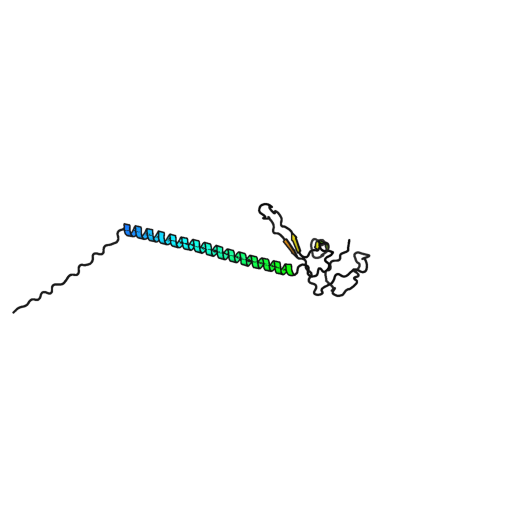0 89.56 100 PRO A N 1
ATOM 748 C CA . PRO A 1 100 ? 5.986 16.852 -15.921 1.00 89.56 100 PRO A CA 1
ATOM 749 C C . PRO A 1 100 ? 6.034 15.603 -16.819 1.00 89.56 100 PRO A C 1
ATOM 751 O O . PRO A 1 100 ? 5.713 14.501 -16.368 1.00 89.56 100 PRO A O 1
ATOM 754 N N . THR A 1 101 ? 6.419 15.802 -18.084 1.00 91.94 101 THR A N 1
ATOM 755 C CA . THR A 1 101 ? 6.515 14.736 -19.097 1.00 91.94 101 THR A CA 1
ATOM 756 C C . THR A 1 101 ? 7.662 13.782 -18.805 1.00 91.94 101 THR A C 1
ATOM 758 O O . THR A 1 101 ? 7.524 12.569 -18.945 1.00 91.94 101 THR A O 1
ATOM 761 N N . ASP A 1 102 ? 8.784 14.336 -18.354 1.00 91.44 102 ASP A N 1
ATOM 762 C CA . ASP A 1 102 ? 9.942 13.584 -17.899 1.00 91.44 102 ASP A CA 1
ATOM 763 C C . ASP A 1 102 ? 9.810 13.268 -16.413 1.00 91.44 102 ASP A C 1
ATOM 765 O O . ASP A 1 102 ? 9.465 14.126 -15.592 1.00 91.44 102 ASP A O 1
ATOM 769 N N . PHE A 1 103 ? 10.117 12.030 -16.054 1.00 91.75 103 PHE A N 1
ATOM 770 C CA . PHE A 1 103 ? 10.180 11.601 -14.669 1.00 91.75 103 PHE A CA 1
ATOM 771 C C . PHE A 1 103 ? 11.186 10.472 -14.503 1.00 91.75 103 PHE A C 1
ATOM 773 O O . PHE A 1 103 ? 11.594 9.806 -15.452 1.00 91.75 103 PHE A O 1
ATOM 780 N N . ASN A 1 104 ? 11.589 10.259 -13.262 1.00 92.44 104 ASN A N 1
ATOM 781 C CA . ASN A 1 104 ? 12.489 9.190 -12.892 1.00 92.44 104 ASN A CA 1
ATOM 782 C C . ASN A 1 104 ? 11.840 8.279 -11.855 1.00 92.44 104 ASN A C 1
ATOM 784 O O . ASN A 1 104 ? 10.983 8.691 -11.070 1.00 92.44 104 ASN A O 1
ATOM 788 N N . PHE A 1 105 ? 12.235 7.014 -11.879 1.00 90.81 105 PHE A N 1
ATOM 789 C CA . PHE A 1 105 ? 11.867 6.054 -10.851 1.00 90.81 105 PHE A CA 1
ATOM 790 C C . PHE A 1 105 ? 12.951 4.988 -10.729 1.00 90.81 105 PHE A C 1
ATOM 792 O O . PHE A 1 105 ? 13.668 4.696 -11.682 1.00 90.81 105 PHE A O 1
ATOM 799 N N . SER A 1 106 ? 13.077 4.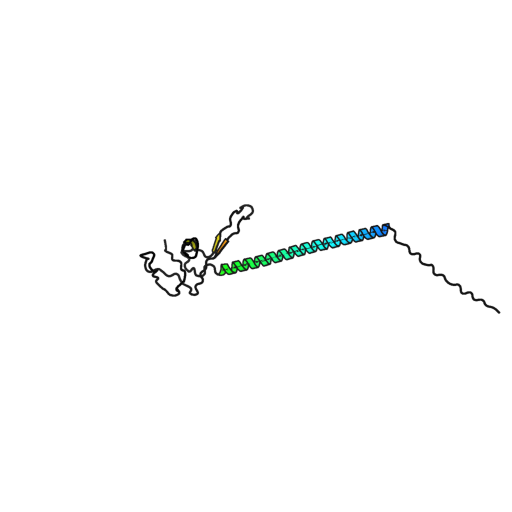392 -9.548 1.00 91.31 106 SER A N 1
ATOM 800 C CA . SER A 1 106 ? 13.990 3.268 -9.348 1.00 91.31 106 SER A CA 1
ATOM 801 C C . SER A 1 106 ? 13.337 1.975 -9.839 1.00 91.31 106 SER A C 1
ATOM 803 O O . SER A 1 106 ? 12.189 1.695 -9.483 1.00 91.31 106 SER A O 1
ATOM 805 N N . LEU A 1 107 ? 14.056 1.188 -10.645 1.00 90.88 107 LEU A N 1
ATOM 806 C CA . LEU A 1 107 ? 13.601 -0.107 -11.147 1.00 90.88 107 LEU A CA 1
ATOM 807 C C . LEU A 1 107 ? 13.622 -1.142 -10.018 1.00 90.88 107 LEU A C 1
ATOM 809 O O . LEU A 1 107 ? 14.561 -1.921 -9.880 1.00 90.88 107 LEU A O 1
ATOM 813 N N . GLN A 1 108 ? 12.593 -1.141 -9.180 1.00 92.69 108 GLN A N 1
ATOM 814 C CA . GLN A 1 108 ? 12.426 -2.120 -8.113 1.00 92.69 108 GLN A CA 1
ATOM 815 C C . GLN A 1 108 ? 10.963 -2.572 -8.031 1.00 92.69 108 GLN A C 1
ATOM 817 O O . GLN A 1 108 ? 10.070 -1.737 -8.176 1.00 92.69 108 GLN A O 1
ATOM 822 N N . PRO A 1 109 ? 10.695 -3.869 -7.785 1.00 92.88 109 PRO A N 1
ATOM 823 C CA . PRO A 1 109 ? 9.334 -4.390 -7.667 1.00 92.88 109 PRO A CA 1
ATOM 824 C C . PRO A 1 109 ? 8.488 -3.662 -6.618 1.00 92.88 109 PRO A C 1
ATOM 826 O O . PRO A 1 109 ? 7.303 -3.420 -6.836 1.00 92.88 109 PRO A O 1
ATOM 829 N N . VAL A 1 110 ? 9.101 -3.317 -5.482 1.00 94.50 110 VAL A N 1
ATOM 830 C CA . VAL A 1 110 ? 8.446 -2.663 -4.347 1.00 94.50 110 VAL A CA 1
ATOM 831 C C . VAL A 1 110 ? 9.374 -1.592 -3.794 1.00 94.50 110 VAL A C 1
ATOM 833 O O . VAL A 1 110 ? 10.514 -1.890 -3.450 1.00 94.50 110 VAL A O 1
ATOM 836 N N . LEU A 1 111 ? 8.868 -0.368 -3.669 1.00 93.94 111 LEU A N 1
ATOM 837 C CA . LEU A 1 111 ? 9.538 0.746 -3.003 1.00 93.94 111 LEU A CA 1
ATOM 838 C C . LEU A 1 111 ? 8.655 1.267 -1.874 1.00 93.94 111 LEU A C 1
ATOM 840 O O . LEU A 1 111 ? 7.525 1.687 -2.117 1.00 93.94 111 LEU A O 1
ATOM 844 N N . ILE A 1 112 ? 9.189 1.294 -0.655 1.00 92.38 112 ILE A N 1
ATOM 845 C CA . ILE A 1 112 ? 8.529 1.917 0.494 1.00 92.38 112 ILE A CA 1
ATOM 846 C C . ILE A 1 112 ? 9.195 3.266 0.733 1.00 92.38 112 ILE A C 1
ATOM 848 O O . ILE A 1 112 ? 10.391 3.333 1.009 1.00 92.38 112 ILE A O 1
ATOM 852 N N . THR A 1 113 ? 8.426 4.341 0.598 1.00 91.38 113 THR A N 1
ATOM 853 C CA . THR A 1 113 ? 8.888 5.699 0.884 1.00 91.38 113 THR A CA 1
ATOM 854 C C . THR A 1 113 ? 8.189 6.206 2.128 1.00 91.38 113 THR A C 1
ATOM 856 O O . THR A 1 113 ? 6.959 6.250 2.193 1.00 91.38 113 THR A O 1
ATOM 859 N N . GLN A 1 114 ? 8.999 6.576 3.110 1.00 88.81 114 GLN A N 1
ATOM 860 C CA . GLN A 1 114 ? 8.528 7.049 4.397 1.00 88.81 114 GLN A CA 1
ATOM 861 C C . GLN A 1 114 ? 7.831 8.411 4.271 1.00 88.81 114 GLN A C 1
ATOM 863 O O . GLN A 1 114 ? 8.298 9.296 3.546 1.00 88.81 114 GLN A O 1
ATOM 868 N N . GLY A 1 115 ? 6.734 8.585 5.003 1.00 88.88 115 GLY A N 1
ATOM 869 C CA . GLY A 1 115 ? 6.024 9.850 5.134 1.00 88.88 115 GLY A CA 1
ATOM 870 C C . GLY A 1 115 ? 6.828 10.908 5.899 1.00 88.88 115 GLY A C 1
ATOM 871 O O . GLY A 1 115 ? 7.767 10.613 6.641 1.00 88.88 115 GLY A O 1
ATOM 872 N N . ALA A 1 116 ? 6.458 12.175 5.709 1.00 88.44 116 ALA A N 1
ATOM 873 C CA . ALA A 1 116 ? 7.116 13.313 6.348 1.00 88.44 116 ALA A CA 1
ATOM 874 C C . ALA A 1 116 ? 6.727 13.490 7.830 1.00 88.44 116 ALA A C 1
ATOM 876 O O . ALA A 1 116 ? 5.645 13.096 8.269 1.00 88.44 116 ALA A O 1
ATOM 877 N N . GLY A 1 117 ? 7.583 14.185 8.589 1.00 85.31 117 GLY A N 1
ATOM 878 C CA . GLY A 1 117 ? 7.278 14.628 9.958 1.00 85.31 117 GLY A CA 1
ATOM 879 C C . GLY A 1 117 ? 7.275 13.507 10.999 1.00 85.31 117 GLY A C 1
ATOM 880 O O . GLY A 1 117 ? 6.570 13.594 11.995 1.00 85.31 117 GLY A O 1
ATOM 881 N N . ASN A 1 118 ? 8.025 12.447 10.733 1.00 82.81 118 ASN A N 1
ATOM 882 C CA . ASN A 1 118 ? 8.260 11.296 11.593 1.00 82.81 118 ASN A CA 1
ATOM 883 C C . ASN A 1 118 ? 9.050 11.676 12.854 1.00 82.81 118 ASN A C 1
ATOM 885 O O . ASN A 1 118 ? 10.219 12.057 12.791 1.00 82.81 118 ASN A O 1
ATOM 889 N N . ASP A 1 119 ? 8.406 11.526 14.009 1.00 83.44 119 ASP A N 1
ATOM 890 C CA . ASP A 1 119 ? 9.045 11.629 15.316 1.00 83.44 119 ASP A CA 1
ATOM 891 C C . ASP A 1 119 ? 9.667 10.277 15.693 1.00 83.44 119 ASP A C 1
ATOM 893 O O . ASP A 1 119 ? 8.971 9.283 15.901 1.00 83.44 119 ASP A O 1
ATOM 897 N N . ALA A 1 120 ? 10.997 10.247 15.796 1.00 80.44 120 ALA A N 1
ATOM 898 C CA . ALA A 1 120 ? 11.766 9.046 16.124 1.00 80.44 120 ALA A CA 1
ATOM 899 C C . ALA A 1 120 ? 11.456 8.469 17.521 1.00 80.44 120 ALA A C 1
ATOM 901 O O . ALA A 1 120 ? 11.787 7.318 17.795 1.00 80.44 120 ALA A O 1
ATOM 902 N N . THR A 1 121 ? 10.830 9.253 18.399 1.00 82.94 121 THR A N 1
ATOM 903 C CA . THR A 1 121 ? 10.492 8.857 19.773 1.00 82.94 121 THR A CA 1
ATOM 904 C C . THR A 1 121 ? 9.120 8.202 19.854 1.00 82.94 121 THR A C 1
ATOM 906 O O . THR A 1 121 ? 8.942 7.222 20.573 1.00 82.94 121 THR A O 1
ATOM 909 N N . THR A 1 122 ? 8.140 8.751 19.134 1.00 81.38 122 THR A N 1
ATOM 910 C CA . THR A 1 122 ? 6.753 8.259 19.146 1.00 81.38 122 THR A CA 1
ATOM 911 C C . THR A 1 122 ? 6.459 7.289 18.004 1.00 81.38 122 THR A C 1
ATOM 913 O O . THR A 1 122 ? 5.486 6.544 18.079 1.00 81.38 122 THR A O 1
ATOM 916 N N . GLY A 1 123 ? 7.293 7.274 16.958 1.00 75.12 123 GLY A N 1
ATOM 917 C CA . GLY A 1 123 ? 7.084 6.477 15.749 1.00 75.12 123 GLY A CA 1
ATOM 918 C C . GLY A 1 123 ? 5.928 6.980 14.881 1.00 75.12 123 GLY A C 1
ATOM 919 O O . GLY A 1 123 ? 5.514 6.281 13.961 1.00 75.12 123 GLY A O 1
ATOM 920 N N . VAL A 1 124 ? 5.389 8.170 15.171 1.00 78.31 124 VAL A N 1
ATOM 921 C CA . VAL A 1 124 ? 4.246 8.744 14.455 1.00 78.31 124 VAL A CA 1
ATOM 922 C C . VAL A 1 124 ? 4.734 9.848 13.521 1.00 78.31 124 VAL A C 1
ATOM 924 O O . VAL A 1 124 ? 5.432 10.772 13.938 1.00 78.31 124 VAL A O 1
ATOM 927 N N . GLY A 1 125 ? 4.378 9.732 12.240 1.00 80.88 125 GLY A N 1
ATOM 928 C CA . GLY A 1 125 ? 4.613 10.749 11.218 1.00 80.88 125 GLY A CA 1
ATOM 929 C C . GLY A 1 125 ? 3.401 11.642 10.986 1.00 80.88 125 GLY A C 1
ATOM 930 O O . GLY A 1 125 ? 2.259 11.232 11.186 1.00 80.88 125 GLY A O 1
ATOM 931 N N . ALA A 1 126 ? 3.652 12.871 10.536 1.00 85.75 126 ALA A N 1
ATOM 932 C CA . ALA A 1 126 ? 2.601 13.785 10.091 1.00 85.75 126 ALA A CA 1
ATOM 933 C C . ALA A 1 126 ? 1.987 13.361 8.742 1.00 85.75 126 ALA A C 1
ATOM 935 O O . ALA A 1 126 ? 0.861 13.744 8.430 1.00 85.75 126 ALA A O 1
ATOM 936 N N . ALA A 1 127 ? 2.719 12.576 7.946 1.00 89.19 127 ALA A N 1
ATOM 937 C CA . ALA A 1 127 ? 2.273 12.013 6.678 1.00 89.19 127 ALA A CA 1
ATOM 938 C C . ALA A 1 127 ? 2.351 10.480 6.689 1.00 89.19 127 ALA A C 1
ATOM 940 O O . ALA A 1 127 ? 3.193 9.894 7.367 1.00 89.19 127 ALA A O 1
ATOM 941 N N . SER A 1 128 ? 1.474 9.845 5.911 1.00 88.25 128 SER A N 1
ATOM 942 C CA . SER A 1 128 ? 1.472 8.396 5.704 1.00 88.25 128 SER A CA 1
ATOM 943 C C . SER A 1 128 ? 2.652 7.942 4.846 1.00 88.25 128 SER A C 1
ATOM 945 O O . SER A 1 128 ? 3.066 8.650 3.925 1.00 88.25 128 SER A O 1
ATOM 947 N N . ASP A 1 129 ? 3.138 6.732 5.114 1.00 90.25 129 ASP A N 1
ATOM 948 C CA . ASP A 1 129 ? 4.081 6.041 4.236 1.00 90.25 129 ASP A CA 1
ATOM 949 C C . ASP A 1 129 ? 3.407 5.656 2.915 1.00 90.25 129 ASP A C 1
ATOM 951 O O . ASP A 1 129 ? 2.190 5.463 2.834 1.00 90.25 129 ASP A O 1
ATOM 955 N N . THR A 1 130 ? 4.213 5.520 1.867 1.00 91.94 130 THR A N 1
ATOM 956 C CA . THR A 1 130 ? 3.747 5.145 0.531 1.00 91.94 130 THR A CA 1
ATOM 957 C C . THR A 1 130 ? 4.448 3.878 0.067 1.00 91.94 130 THR A C 1
ATOM 959 O O . THR A 1 130 ? 5.667 3.750 0.173 1.00 91.94 130 THR A O 1
ATOM 962 N N . ILE A 1 131 ? 3.670 2.930 -0.451 1.00 92.94 131 ILE A N 1
ATOM 963 C CA . ILE A 1 131 ? 4.171 1.699 -1.064 1.00 92.94 131 ILE A CA 1
ATOM 964 C C . ILE A 1 131 ? 3.924 1.829 -2.563 1.00 92.94 131 ILE A C 1
ATOM 966 O O . ILE A 1 131 ? 2.779 1.879 -3.008 1.00 92.94 131 ILE A O 1
ATOM 970 N N . THR A 1 132 ? 4.999 1.912 -3.340 1.00 93.38 132 THR A N 1
ATOM 971 C CA . THR A 1 132 ? 4.943 1.929 -4.803 1.00 93.38 132 THR A CA 1
ATOM 972 C C . THR A 1 132 ? 5.257 0.534 -5.318 1.00 93.38 132 THR A C 1
ATOM 974 O O . THR A 1 132 ? 6.290 -0.035 -4.967 1.00 93.38 132 THR A O 1
ATOM 977 N N . ILE A 1 133 ? 4.366 -0.011 -6.143 1.00 94.25 133 ILE A N 1
ATOM 978 C CA . ILE A 1 133 ? 4.486 -1.355 -6.710 1.00 94.25 133 ILE A CA 1
ATOM 979 C C . ILE A 1 133 ? 4.668 -1.218 -8.216 1.00 94.25 133 ILE A C 1
ATOM 981 O O . ILE A 1 133 ? 3.833 -0.612 -8.890 1.00 94.25 133 ILE A O 1
ATOM 985 N N . LEU A 1 134 ? 5.754 -1.782 -8.736 1.00 92.06 134 LEU A N 1
ATOM 986 C CA . LEU A 1 134 ? 6.035 -1.812 -10.164 1.00 92.06 134 LEU A CA 1
ATOM 987 C C . LEU A 1 134 ? 5.734 -3.201 -10.715 1.00 92.06 134 LEU A C 1
ATOM 989 O O . LEU A 1 134 ? 6.278 -4.198 -10.243 1.00 92.06 134 LEU A O 1
ATOM 993 N N . TYR A 1 135 ? 4.883 -3.256 -11.731 1.00 91.19 135 TYR A N 1
ATOM 994 C CA . TYR A 1 135 ? 4.531 -4.477 -12.440 1.00 91.19 135 TYR A CA 1
ATOM 995 C C . TYR A 1 135 ? 4.190 -4.141 -13.894 1.00 91.19 135 TYR A C 1
ATOM 997 O O . TYR A 1 135 ? 3.664 -3.072 -14.199 1.00 91.19 135 TYR A O 1
ATOM 1005 N N . GLY A 1 136 ? 4.519 -5.053 -14.797 1.00 88.00 136 GLY A N 1
ATOM 1006 C CA . GLY A 1 136 ? 4.049 -5.059 -16.173 1.00 88.00 136 GLY A CA 1
ATOM 1007 C C . GLY A 1 136 ? 2.699 -5.763 -16.284 1.00 88.00 136 GLY A C 1
ATOM 1008 O O . GLY A 1 136 ? 2.237 -6.433 -15.366 1.00 88.00 136 GLY A O 1
ATOM 1009 N N . ASN A 1 137 ? 2.058 -5.638 -17.436 1.00 86.81 137 ASN A N 1
ATOM 1010 C CA . ASN A 1 137 ? 0.791 -6.305 -17.741 1.00 86.81 137 ASN A CA 1
ATOM 1011 C C . ASN A 1 137 ? 0.833 -7.041 -19.090 1.00 86.81 137 ASN A C 1
ATOM 1013 O O . ASN A 1 137 ? -0.215 -7.417 -19.618 1.00 86.81 137 ASN A O 1
ATOM 1017 N N . SER A 1 138 ? 2.028 -7.245 -19.653 1.00 82.06 138 SER A N 1
ATOM 1018 C CA . SER A 1 138 ? 2.182 -7.945 -20.922 1.00 82.06 138 SER A CA 1
ATOM 1019 C C . SER A 1 138 ? 1.765 -9.409 -20.765 1.00 82.06 138 SER A C 1
ATOM 1021 O O . SER A 1 138 ? 2.213 -10.125 -19.869 1.00 82.06 138 SER A O 1
ATOM 1023 N N . SER A 1 139 ? 0.892 -9.874 -21.657 1.00 73.44 139 SER A N 1
ATOM 1024 C CA . SER A 1 139 ? 0.457 -11.277 -21.716 1.00 73.44 139 SER A CA 1
ATOM 1025 C C . SER A 1 139 ? 1.556 -12.206 -22.242 1.00 73.44 139 SER A C 1
ATOM 1027 O O . SER A 1 139 ? 1.542 -13.409 -21.982 1.00 73.44 139 SER A O 1
ATOM 1029 N N . ASN A 1 140 ? 2.533 -11.634 -22.946 1.00 71.62 140 ASN A N 1
ATOM 1030 C CA . ASN A 1 140 ? 3.723 -12.318 -23.416 1.00 71.62 140 ASN A CA 1
ATOM 1031 C C . ASN A 1 140 ? 4.842 -12.099 -22.390 1.00 71.62 140 ASN A C 1
ATOM 1033 O O . ASN A 1 140 ? 5.291 -10.971 -22.179 1.00 71.62 140 ASN A O 1
ATOM 1037 N N . GLY A 1 141 ? 5.275 -13.173 -21.729 1.00 62.94 141 GLY A N 1
ATOM 1038 C CA . GLY A 1 1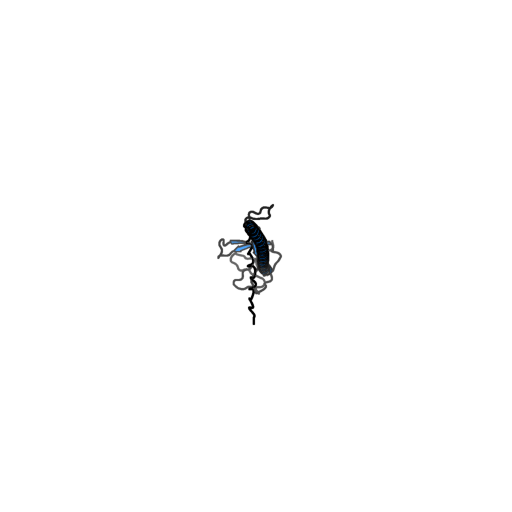41 ? 6.438 -13.146 -20.845 1.00 62.94 141 GLY A CA 1
ATOM 1039 C C . GLY A 1 141 ? 7.706 -12.953 -21.671 1.00 62.94 141 GLY A C 1
ATOM 1040 O O . GLY A 1 141 ? 8.192 -13.897 -22.293 1.00 62.94 141 GLY A O 1
ATOM 1041 N N . LEU A 1 142 ? 8.207 -11.722 -21.721 1.00 65.94 142 LEU A N 1
ATOM 1042 C CA . LEU A 1 142 ? 9.392 -11.367 -22.494 1.00 65.94 142 LEU A CA 1
ATOM 1043 C C . LEU A 1 142 ? 10.654 -11.586 -21.667 1.00 65.94 142 LEU A C 1
ATOM 1045 O O . LEU A 1 142 ? 10.978 -10.767 -20.816 1.00 65.94 142 LEU A O 1
ATOM 1049 N N . ALA A 1 143 ? 11.413 -12.647 -21.940 1.00 74.38 143 ALA A N 1
ATOM 1050 C CA . ALA A 1 143 ? 12.801 -12.683 -21.481 1.00 74.38 143 ALA A CA 1
ATOM 1051 C C . ALA A 1 143 ? 13.534 -11.413 -21.956 1.00 74.38 143 ALA A C 1
ATOM 1053 O O . ALA A 1 143 ? 13.249 -10.914 -23.046 1.00 74.38 143 ALA A O 1
ATOM 1054 N N . SER A 1 144 ? 14.462 -10.898 -21.146 1.00 79.94 144 SER A N 1
ATOM 1055 C CA . SER A 1 144 ? 15.308 -9.764 -21.536 1.00 79.94 144 SER A CA 1
ATOM 1056 C C . SER A 1 144 ? 15.980 -10.060 -22.883 1.00 79.94 144 SER A C 1
ATOM 1058 O O . SER A 1 144 ? 16.547 -11.140 -23.074 1.00 79.94 144 SER A O 1
ATOM 1060 N N . VAL A 1 145 ? 15.869 -9.137 -23.841 1.00 86.00 145 VAL A N 1
ATOM 1061 C CA . VAL A 1 145 ? 16.430 -9.296 -25.188 1.00 86.00 145 VAL A CA 1
ATOM 1062 C C . VAL A 1 145 ? 17.557 -8.299 -25.379 1.00 86.00 145 VAL A C 1
ATOM 1064 O O . VAL A 1 145 ? 17.408 -7.115 -25.095 1.00 86.00 145 VAL A O 1
ATOM 1067 N N . GLN A 1 146 ? 18.679 -8.774 -25.914 1.00 86.62 146 GLN A N 1
ATOM 1068 C CA . GLN A 1 146 ? 19.810 -7.907 -26.207 1.00 86.62 146 GLN A CA 1
ATOM 1069 C C . GLN A 1 146 ? 19.569 -7.047 -27.449 1.00 86.62 146 GLN A C 1
ATOM 1071 O O . GLN A 1 146 ? 19.086 -7.514 -28.490 1.00 86.62 146 GLN A O 1
ATOM 1076 N N . GLN A 1 147 ? 19.978 -5.789 -27.338 1.00 86.81 147 GLN A N 1
ATOM 1077 C CA . GLN A 1 147 ? 20.103 -4.875 -28.459 1.00 86.81 147 GLN A CA 1
ATOM 1078 C C . GLN A 1 147 ? 21.326 -5.266 -29.306 1.00 86.81 147 GLN A C 1
ATOM 1080 O O . GLN A 1 147 ? 22.422 -5.461 -28.790 1.00 86.81 147 GLN A O 1
ATOM 1085 N N . VAL A 1 148 ? 21.132 -5.409 -30.618 1.00 87.19 148 VAL A N 1
ATOM 1086 C CA . VAL A 1 148 ? 22.147 -5.903 -31.571 1.00 87.19 148 VAL A CA 1
ATOM 1087 C C . VAL A 1 148 ? 22.991 -4.764 -32.140 1.00 87.19 148 VAL A C 1
ATOM 1089 O O . VAL A 1 148 ? 24.107 -4.988 -32.603 1.00 87.19 148 VAL A O 1
ATOM 1092 N N . GLN A 1 149 ? 22.462 -3.540 -32.142 1.00 84.06 149 GLN A N 1
ATOM 1093 C CA . GLN A 1 149 ? 23.127 -2.363 -32.700 1.00 84.06 149 GLN A CA 1
ATOM 1094 C C . GLN A 1 149 ? 22.833 -1.134 -31.852 1.00 84.06 149 GLN A C 1
ATOM 1096 O O . GLN A 1 149 ? 21.699 -0.959 -31.412 1.00 84.06 149 GLN A O 1
ATOM 1101 N N . ASN A 1 150 ? 23.837 -0.280 -31.647 1.00 81.62 150 ASN A N 1
ATOM 1102 C CA . ASN A 1 150 ? 23.637 0.991 -30.960 1.00 81.62 150 ASN A CA 1
ATOM 1103 C C . ASN A 1 150 ? 22.767 1.935 -31.803 1.00 81.62 150 ASN A C 1
ATOM 1105 O O . ASN A 1 150 ? 22.820 1.884 -33.032 1.00 81.62 150 ASN A O 1
ATOM 1109 N N . MET A 1 151 ? 22.005 2.809 -31.150 1.00 80.88 151 MET A N 1
ATOM 1110 C CA . MET A 1 151 ? 21.261 3.855 -31.851 1.00 80.88 151 MET A CA 1
ATOM 1111 C C . MET A 1 151 ? 22.235 4.926 -32.351 1.00 80.88 151 MET A C 1
ATOM 1113 O O . MET A 1 151 ? 22.986 5.493 -31.557 1.00 80.88 151 MET A O 1
ATOM 1117 N N . ALA A 1 152 ? 22.232 5.221 -33.652 1.00 79.56 152 ALA A N 1
ATOM 1118 C CA . ALA A 1 152 ? 23.066 6.282 -34.219 1.00 79.56 152 ALA A CA 1
ATOM 1119 C C . ALA A 1 152 ? 22.440 7.679 -34.038 1.00 79.56 152 ALA A C 1
ATOM 1121 O O . ALA A 1 152 ? 23.151 8.683 -34.068 1.00 79.56 152 ALA A O 1
ATOM 1122 N N . SER A 1 153 ? 21.120 7.750 -33.830 1.00 82.19 153 SER A N 1
ATOM 1123 C CA . SER A 1 153 ? 20.358 8.969 -33.531 1.00 82.19 153 SER A CA 1
ATOM 1124 C C . SER A 1 153 ? 19.225 8.668 -32.545 1.00 82.19 153 SER A C 1
ATOM 1126 O O . SER A 1 153 ? 18.702 7.557 -32.522 1.00 82.19 153 SER A O 1
ATOM 1128 N N . ALA A 1 154 ? 18.783 9.674 -31.783 1.00 77.62 154 ALA A N 1
ATOM 1129 C CA . ALA A 1 154 ? 17.673 9.574 -30.824 1.00 77.62 154 ALA A CA 1
ATOM 1130 C C . ALA A 1 154 ? 16.310 9.225 -31.462 1.00 77.62 154 ALA A C 1
ATOM 1132 O O . ALA A 1 154 ? 15.348 8.942 -30.756 1.00 77.62 154 ALA A O 1
ATOM 1133 N N . THR A 1 155 ? 16.221 9.264 -32.792 1.00 81.44 155 THR A N 1
ATOM 1134 C CA . THR A 1 155 ? 15.024 8.935 -33.577 1.00 81.44 155 THR A CA 1
ATOM 1135 C C . THR A 1 155 ? 15.086 7.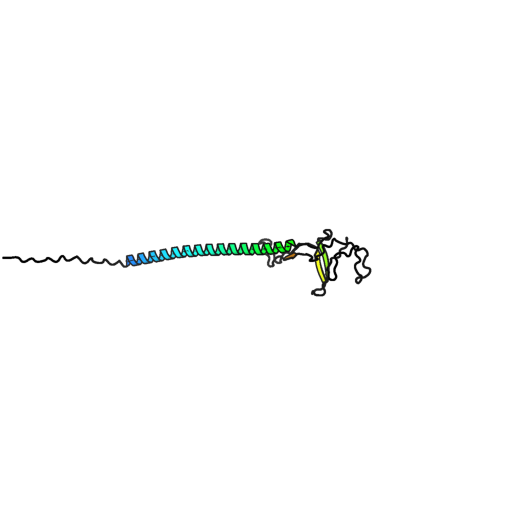565 -34.253 1.00 81.44 155 THR A C 1
ATOM 1137 O O . THR A 1 155 ? 14.156 7.214 -34.976 1.00 81.44 155 THR A O 1
ATOM 1140 N N . GLU A 1 156 ? 16.173 6.808 -34.090 1.00 84.50 156 GLU A N 1
ATOM 1141 C CA . GLU A 1 156 ? 16.283 5.472 -34.681 1.00 84.50 156 GLU A CA 1
ATOM 1142 C C . GLU A 1 156 ? 15.549 4.399 -33.871 1.00 84.50 156 GLU A C 1
ATOM 1144 O O . GLU A 1 156 ? 15.394 4.490 -32.657 1.00 84.50 156 GLU A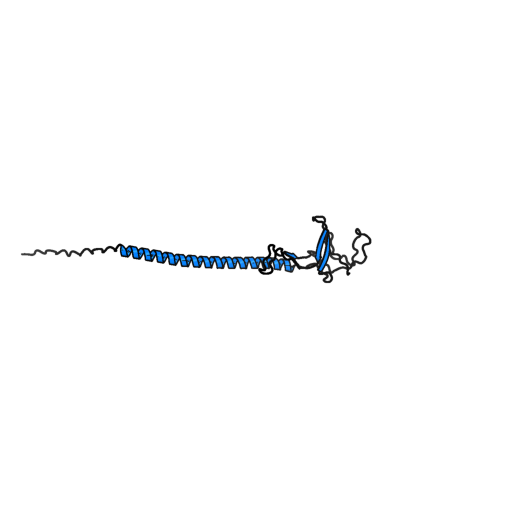 O 1
ATOM 1149 N N . ASP A 1 157 ? 15.124 3.336 -34.554 1.00 83.75 157 ASP A N 1
ATOM 1150 C CA . ASP A 1 157 ? 14.514 2.184 -33.894 1.00 83.75 157 ASP A CA 1
ATOM 1151 C C . ASP A 1 157 ? 15.556 1.343 -33.144 1.00 83.75 157 ASP A C 1
ATOM 1153 O O . ASP A 1 157 ? 16.601 0.987 -33.699 1.00 83.75 157 ASP A O 1
ATOM 1157 N N . TYR A 1 158 ? 15.192 0.853 -31.958 1.00 84.69 158 TYR A N 1
ATOM 1158 C CA . TYR A 1 158 ? 15.936 -0.204 -31.273 1.00 84.69 158 TYR A CA 1
ATOM 1159 C C . TYR A 1 158 ? 15.943 -1.504 -32.096 1.00 84.69 158 TYR A C 1
ATOM 1161 O O . TYR A 1 158 ? 14.900 -2.105 -32.375 1.00 84.69 158 TYR A O 1
ATOM 1169 N N . LYS A 1 159 ? 17.135 -1.978 -32.478 1.00 88.00 159 LYS A N 1
ATOM 1170 C CA . LYS A 1 159 ? 17.312 -3.280 -33.141 1.00 88.00 159 LYS A CA 1
ATOM 1171 C C . LYS A 1 159 ? 17.631 -4.348 -32.100 1.00 88.00 159 LYS A C 1
ATOM 1173 O O . LYS A 1 159 ? 18.719 -4.355 -31.533 1.00 88.00 159 LYS A O 1
ATOM 1178 N N . VAL A 1 160 ? 16.694 -5.263 -31.872 1.00 88.12 160 VAL A N 1
ATOM 1179 C CA . VAL A 1 160 ? 16.803 -6.359 -30.893 1.00 88.12 160 VAL A CA 1
ATOM 1180 C C . VAL A 1 160 ? 17.033 -7.709 -31.573 1.00 88.12 160 VAL A C 1
ATOM 1182 O O . VAL A 1 160 ? 16.633 -7.907 -32.722 1.00 88.12 160 VAL A O 1
ATOM 1185 N N . SER A 1 161 ? 17.669 -8.648 -30.869 1.00 88.94 161 SER A N 1
ATOM 1186 C CA . SER A 1 161 ? 18.009 -9.974 -31.413 1.00 88.94 161 SER A CA 1
ATOM 1187 C C . SER A 1 161 ? 16.788 -10.868 -31.633 1.00 88.94 161 SER A C 1
ATOM 1189 O O . SER A 1 161 ? 16.808 -11.742 -32.498 1.00 88.94 161 SER A O 1
ATOM 1191 N N . ASN A 1 162 ? 15.707 -10.625 -30.889 1.00 86.44 162 ASN A N 1
ATOM 1192 C CA . ASN A 1 162 ? 14.426 -11.300 -31.037 1.00 86.44 162 ASN A CA 1
ATOM 1193 C C . ASN A 1 162 ? 13.268 -10.314 -30.824 1.00 86.44 162 ASN A C 1
ATOM 1195 O O . ASN A 1 162 ? 13.269 -9.537 -29.877 1.00 86.44 162 ASN A O 1
ATOM 1199 N N . ARG A 1 163 ? 12.264 -10.363 -31.703 1.00 84.38 163 ARG A N 1
ATOM 1200 C CA . ARG A 1 163 ? 11.057 -9.517 -31.635 1.00 84.38 163 ARG A CA 1
ATOM 1201 C C . ARG A 1 163 ? 9.838 -10.252 -31.078 1.00 84.38 163 ARG A C 1
ATOM 1203 O O . ARG A 1 163 ? 8.765 -9.664 -30.983 1.0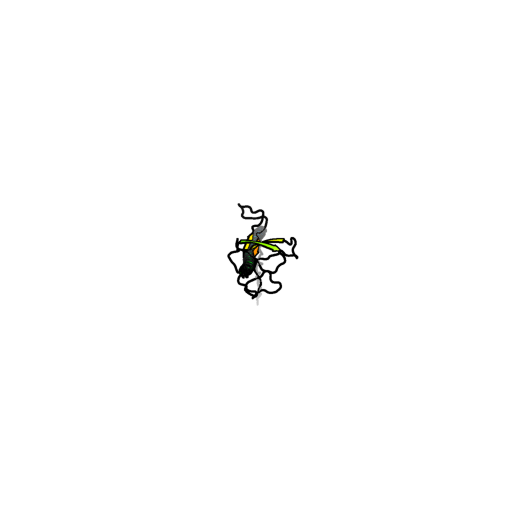0 84.38 163 ARG A O 1
ATOM 1210 N N . TYR A 1 164 ? 9.970 -11.540 -30.773 1.00 84.88 164 TYR A N 1
ATOM 1211 C CA . TYR A 1 164 ? 8.869 -12.351 -30.278 1.00 84.88 164 TYR A CA 1
ATOM 1212 C C . TYR A 1 164 ? 8.299 -11.767 -28.983 1.00 84.88 164 TYR A C 1
ATOM 1214 O O . TYR A 1 164 ? 9.044 -11.543 -28.039 1.00 84.88 164 TYR A O 1
ATOM 1222 N N . GLY A 1 165 ? 6.983 -11.549 -28.958 1.00 81.25 165 GLY A N 1
ATOM 1223 C CA . GLY A 1 165 ? 6.230 -11.069 -27.799 1.00 81.25 165 GLY A CA 1
ATOM 1224 C C . GLY A 1 165 ? 6.124 -9.547 -27.654 1.00 81.25 165 GLY A C 1
ATOM 1225 O O . GLY A 1 165 ? 5.298 -9.114 -26.858 1.00 81.25 165 GLY A O 1
ATOM 1226 N N . PHE A 1 166 ? 6.873 -8.759 -28.437 1.00 83.75 166 PHE A N 1
ATOM 1227 C CA . PHE A 1 166 ? 6.693 -7.305 -28.515 1.00 83.75 166 PHE A CA 1
ATOM 1228 C C . PHE A 1 166 ? 5.506 -6.966 -29.421 1.00 83.75 166 PHE A C 1
ATOM 1230 O O . PHE A 1 166 ? 5.452 -7.392 -30.581 1.00 83.75 166 PHE A O 1
ATOM 1237 N N . GLN A 1 167 ? 4.574 -6.172 -28.910 1.00 84.75 167 GLN A N 1
ATOM 1238 C CA . GLN A 1 167 ? 3.420 -5.659 -29.636 1.00 84.75 167 GLN A CA 1
ATOM 1239 C C . GLN A 1 167 ? 3.492 -4.136 -29.776 1.00 84.75 167 GLN A C 1
ATOM 1241 O O . GLN A 1 167 ? 4.188 -3.433 -29.044 1.00 84.75 167 GLN A O 1
ATOM 1246 N N . MET A 1 168 ? 2.793 -3.611 -30.783 1.00 84.56 168 MET A N 1
ATOM 1247 C CA . MET A 1 168 ? 2.703 -2.168 -30.977 1.00 84.56 168 MET A CA 1
ATOM 1248 C C . MET A 1 168 ? 1.943 -1.549 -29.798 1.00 84.56 168 MET A C 1
ATOM 1250 O O . MET A 1 168 ? 0.820 -1.959 -29.519 1.00 84.56 168 MET A O 1
ATOM 1254 N N . GLY A 1 169 ? 2.551 -0.561 -29.140 1.00 84.06 169 GLY A N 1
ATOM 1255 C CA . GLY A 1 169 ? 1.997 0.075 -27.941 1.00 84.06 169 GLY A CA 1
ATOM 1256 C C . GLY A 1 169 ? 2.539 -0.477 -26.619 1.00 84.06 169 GLY A C 1
ATOM 1257 O O . GLY A 1 169 ? 2.210 0.078 -25.574 1.00 84.06 169 GLY A O 1
ATOM 1258 N N . ASP A 1 170 ? 3.389 -1.508 -26.651 1.00 84.31 170 ASP A N 1
ATOM 1259 C CA . ASP A 1 170 ? 4.072 -1.984 -25.448 1.00 84.31 170 ASP A CA 1
ATOM 1260 C C . ASP A 1 170 ? 5.102 -0.961 -24.955 1.00 84.31 170 ASP A C 1
ATOM 1262 O O . ASP A 1 170 ? 5.853 -0.374 -25.740 1.00 84.31 170 ASP A O 1
ATOM 1266 N N . LEU A 1 171 ? 5.173 -0.800 -23.633 1.00 84.19 171 LEU A N 1
ATOM 1267 C CA . LEU A 1 171 ? 6.233 -0.056 -22.966 1.00 84.19 171 LEU A CA 1
ATOM 1268 C C . LEU A 1 171 ? 7.313 -1.033 -22.499 1.00 84.19 171 LEU A C 1
ATOM 1270 O O . LEU A 1 171 ? 7.021 -2.020 -21.825 1.00 84.19 171 LEU A O 1
ATOM 1274 N N . PHE A 1 172 ? 8.566 -0.734 -22.823 1.00 84.12 172 PHE A N 1
ATOM 1275 C CA . PHE A 1 172 ? 9.722 -1.507 -22.387 1.00 84.12 172 PHE A CA 1
ATOM 1276 C C . PHE A 1 172 ? 10.764 -0.590 -21.756 1.00 84.12 172 PHE A C 1
ATOM 1278 O O . PHE A 1 172 ? 10.841 0.601 -22.054 1.00 84.12 172 PHE A O 1
ATOM 1285 N N . VAL A 1 173 ? 11.573 -1.168 -20.874 1.00 86.38 173 VAL A N 1
ATOM 1286 C CA . VAL A 1 173 ? 12.724 -0.492 -20.281 1.00 86.38 173 VAL A CA 1
ATOM 1287 C C . VAL A 1 173 ? 13.959 -0.938 -21.051 1.00 86.38 173 VAL A C 1
ATOM 1289 O O . VAL A 1 173 ? 14.248 -2.131 -21.118 1.00 86.38 173 VAL A O 1
ATOM 1292 N N . ALA A 1 174 ? 14.670 0.017 -21.643 1.00 86.56 174 ALA A N 1
ATOM 1293 C CA . ALA A 1 174 ? 15.999 -0.213 -22.189 1.00 86.56 174 ALA A CA 1
ATOM 1294 C C . ALA A 1 174 ? 17.036 0.050 -21.091 1.00 86.56 174 ALA A C 1
ATOM 1296 O O . ALA A 1 174 ? 16.944 1.048 -20.375 1.00 86.56 174 ALA A O 1
ATOM 1297 N N . ALA A 1 175 ? 18.006 -0.848 -20.956 1.00 85.19 175 ALA A N 1
ATOM 1298 C CA . ALA A 1 175 ? 19.094 -0.721 -20.001 1.00 85.19 175 ALA A CA 1
ATOM 1299 C C . ALA A 1 175 ? 20.414 -1.108 -20.669 1.00 85.19 175 ALA A C 1
ATOM 1301 O O . ALA A 1 175 ? 20.457 -2.022 -21.496 1.00 85.19 175 ALA A O 1
ATOM 1302 N N . GLU A 1 176 ? 21.486 -0.417 -20.297 1.00 80.56 176 GLU A N 1
ATOM 1303 C CA . GLU A 1 176 ? 22.851 -0.757 -20.681 1.00 80.56 176 GLU A CA 1
ATOM 1304 C C . GLU A 1 176 ? 23.642 -1.177 -19.440 1.00 80.56 176 GLU A C 1
ATOM 1306 O O . GLU A 1 176 ? 23.430 -0.655 -18.343 1.00 80.56 176 GLU A O 1
ATOM 1311 N N . GLY A 1 177 ? 24.526 -2.162 -19.601 1.00 71.19 177 GLY A N 1
ATOM 1312 C CA . GLY A 1 177 ? 25.508 -2.481 -18.570 1.00 71.19 177 GLY A CA 1
ATOM 1313 C C . GLY A 1 177 ? 26.544 -1.364 -18.516 1.00 71.19 177 GLY A C 1
ATOM 1314 O O . GLY A 1 177 ? 27.132 -1.050 -19.551 1.00 71.19 177 GLY A O 1
ATOM 1315 N N . GLY A 1 178 ? 26.718 -0.764 -17.337 1.00 58.50 178 GLY A N 1
ATOM 1316 C CA . GLY A 1 178 ? 27.773 0.222 -17.081 1.00 58.50 178 GLY A CA 1
ATOM 1317 C C . GLY A 1 178 ? 29.178 -0.367 -17.101 1.00 58.50 178 GLY A C 1
ATOM 1318 O O . GLY A 1 178 ? 29.315 -1.607 -16.978 1.00 58.50 178 GLY A O 1
#

Secondary structure (DSSP, 8-state):
-----------------PPPPHHHHHHHHHHHHHHHHHHHHHHHHHHHHHHHHHHHHHHHHHHHHHHHHHHHHHTTTTTT---GGGTTPEEEEE-TTSSSSEEEEE--SEEEEPPSS--TTT---SS--EEEE-----SS------EEE--SSTTSPPEES--TT--TT---------

Radius of gyration: 43.4 Å; chains: 1; bounding box: 123×42×111 Å

Sequence (178 aa):
MDKTNTMMAKRNPLSRSAGFSLIELMVGVIIAIIGSIVIFQVFAVSENYNRTSVAGSDAQQSGAMGLYSIERDLRTAGFGINDTTFLGCNVLAYNDVRTPTDFNFSLQPVLITQGAGNDATTGVGAASDTITILYGNSSNGLASVQQVQNMASATEDYKVSNRYGFQMGDLFVAAEGG

pLDDT: mean 86.13, std 10.99, range [43.28, 97.5]